Protein AF-A0A9E3E2S0-F1 (afdb_monomer)

Secondary structure (DSSP, 8-state):
----S-GGGT--TT-----EEEEEETTTTEEEEEHHHHHHHHHHHHHHHHHHHHHHHGGGSTTHHHHHHHHHHHHTS--

Foldseek 3Di:
DDDPPDCCVVDPPPDDDDWDFPDADPVVRDTDTGPVVVVVVVVVVVVVVVVVVVVVVVCVPPPPSVVVVVVVVVVVPPD

Solvent-accessible surface area (backbone atoms only — not comparable to full-atom values): 4970 Å² total; per-residue (Å²): 135,83,79,82,89,59,64,73,82,79,50,60,93,89,64,90,75,81,58,33,80,75,46,74,43,77,88,78,70,44,72,44,70,32,47,70,59,35,55,52,48,53,53,51,50,50,52,51,48,52,52,48,50,53,46,54,68,46,51,78,40,71,71,61,51,60,54,52,49,56,50,51,63,60,61,69,71,74,124

Radius of gyration: 20.75 Å; Cα contacts (8 Å, |Δi|>4): 35; chains: 1; bounding box: 52×48×31 Å

Structure (mmCIF, N/CA/C/O backbone):
data_AF-A0A9E3E2S0-F1
#
_entry.id   AF-A0A9E3E2S0-F1
#
loop_
_atom_site.group_PDB
_atom_site.id
_atom_site.type_symbol
_atom_site.label_atom_id
_atom_site.label_alt_id
_atom_site.label_comp_id
_atom_site.label_asym_id
_atom_site.label_entity_id
_atom_site.label_seq_id
_atom_site.pdbx_PDB_ins_code
_atom_site.Cartn_x
_atom_site.Cartn_y
_atom_site.Cartn_z
_atom_site.occupancy
_atom_site.B_iso_or_equiv
_atom_site.auth_seq_id
_atom_site.auth_comp_id
_atom_site.auth_asym_id
_atom_site.auth_atom_id
_atom_site.pdbx_PDB_model_num
ATOM 1 N N . ARG A 1 1 ? 1.629 6.908 -15.966 1.00 52.94 1 ARG A N 1
ATOM 2 C CA . ARG A 1 1 ? 1.229 6.171 -14.742 1.00 52.94 1 ARG A CA 1
ATOM 3 C C . ARG A 1 1 ? -0.090 5.510 -15.074 1.00 52.94 1 ARG A C 1
ATOM 5 O O . ARG A 1 1 ? -1.120 6.172 -14.997 1.00 52.94 1 ARG A O 1
ATOM 12 N N . ASP A 1 2 ? -0.007 4.280 -15.564 1.00 60.34 2 ASP A N 1
ATOM 13 C CA . ASP A 1 2 ? -1.132 3.591 -16.185 1.00 60.34 2 ASP A CA 1
ATOM 14 C C . ASP A 1 2 ? -2.250 3.328 -15.184 1.00 60.34 2 ASP A C 1
ATOM 16 O O . ASP A 1 2 ? -2.025 3.080 -13.992 1.00 60.34 2 ASP A O 1
ATOM 20 N N . ARG A 1 3 ? -3.477 3.484 -15.673 1.00 66.06 3 ARG A N 1
ATOM 21 C CA . ARG A 1 3 ? -4.682 3.145 -14.935 1.00 66.06 3 ARG A CA 1
ATOM 22 C C . ARG A 1 3 ? -4.832 1.635 -15.045 1.00 66.06 3 ARG A C 1
ATOM 24 O O . ARG A 1 3 ? -4.808 1.095 -16.143 1.00 66.06 3 ARG A O 1
ATOM 31 N N . VAL A 1 4 ? -4.933 0.956 -13.911 1.00 67.56 4 VAL A N 1
ATOM 32 C CA . VAL A 1 4 ? -5.223 -0.478 -13.913 1.00 67.56 4 VAL A CA 1
ATOM 33 C C . VAL A 1 4 ? -6.714 -0.613 -14.191 1.00 67.56 4 VAL A C 1
ATOM 35 O O . VAL A 1 4 ? -7.522 -0.296 -13.321 1.00 67.56 4 VAL A O 1
ATOM 38 N N . ASP A 1 5 ? -7.068 -1.016 -15.411 1.00 67.94 5 ASP A N 1
ATOM 39 C CA . ASP A 1 5 ? -8.468 -1.181 -15.820 1.00 67.94 5 ASP A CA 1
ATOM 40 C C . ASP A 1 5 ? -9.119 -2.423 -15.194 1.00 67.94 5 ASP A C 1
ATOM 42 O O . ASP A 1 5 ? -10.342 -2.483 -15.092 1.00 67.94 5 ASP A O 1
ATOM 46 N N . ASP A 1 6 ? -8.327 -3.399 -14.730 1.00 66.31 6 ASP A N 1
ATOM 47 C CA . ASP A 1 6 ? -8.866 -4.608 -14.107 1.00 66.31 6 ASP A CA 1
ATOM 48 C C . ASP A 1 6 ? -7.884 -5.261 -13.119 1.00 66.31 6 ASP A C 1
ATOM 50 O O . ASP A 1 6 ? -6.899 -5.893 -13.506 1.00 66.31 6 ASP A O 1
ATOM 54 N N . LEU A 1 7 ? -8.148 -5.114 -11.817 1.00 70.44 7 LEU A N 1
ATOM 55 C CA . LEU A 1 7 ? -7.301 -5.687 -10.763 1.00 70.44 7 LEU A CA 1
ATOM 56 C C . LEU A 1 7 ? -7.428 -7.215 -10.661 1.00 70.44 7 LEU A C 1
ATOM 58 O O . LEU A 1 7 ? -6.486 -7.867 -10.214 1.00 70.44 7 LEU A O 1
ATOM 62 N N . THR A 1 8 ? -8.547 -7.796 -11.105 1.00 72.31 8 THR A N 1
ATOM 63 C CA . THR A 1 8 ? -8.828 -9.240 -10.967 1.00 72.31 8 THR A CA 1
ATOM 64 C C . THR A 1 8 ? -7.914 -10.118 -11.824 1.00 72.31 8 THR A C 1
ATOM 66 O O . THR A 1 8 ? -7.733 -11.305 -11.555 1.00 72.31 8 THR A O 1
ATOM 69 N N . LYS A 1 9 ? -7.293 -9.529 -12.852 1.00 70.94 9 LYS A N 1
ATOM 70 C CA . LYS A 1 9 ? -6.317 -10.199 -13.722 1.00 70.94 9 LYS A CA 1
ATOM 71 C C . LYS A 1 9 ? -4.909 -10.215 -13.136 1.00 70.94 9 LYS A C 1
ATOM 73 O O . LYS A 1 9 ? -4.109 -11.060 -13.524 1.00 70.94 9 LYS A O 1
ATOM 78 N N . HIS A 1 10 ? -4.612 -9.289 -12.227 1.00 70.38 10 HIS A N 1
ATOM 79 C CA . HIS A 1 10 ? -3.285 -9.131 -11.635 1.00 70.38 10 HIS A CA 1
ATOM 80 C C . HIS A 1 10 ? -3.161 -9.772 -10.255 1.00 70.38 10 HIS A C 1
ATOM 82 O O . HIS A 1 10 ? -2.057 -10.140 -9.869 1.00 70.38 10 HIS A O 1
ATOM 88 N N . LEU A 1 11 ? -4.269 -9.904 -9.524 1.00 72.88 11 LEU A N 1
ATOM 89 C CA . LEU A 1 11 ? -4.298 -10.447 -8.170 1.00 72.88 11 LEU A CA 1
ATOM 90 C C . LEU A 1 11 ? -5.456 -11.434 -8.046 1.00 72.88 11 LEU A C 1
ATOM 92 O O . LEU A 1 11 ? -6.594 -11.093 -8.381 1.00 72.88 11 LEU A O 1
ATOM 96 N N . LYS A 1 12 ? -5.169 -12.649 -7.573 1.00 79.00 12 LYS A N 1
ATOM 97 C CA . LYS A 1 12 ? -6.189 -13.663 -7.292 1.00 79.00 12 LYS A CA 1
ATOM 98 C C . LYS A 1 12 ? -6.552 -13.652 -5.811 1.00 79.00 12 LYS A C 1
ATOM 100 O O . LYS A 1 12 ? -5.768 -13.262 -4.947 1.00 79.00 12 LYS A O 1
ATOM 105 N N . GLU A 1 13 ? -7.764 -14.104 -5.513 1.00 78.38 13 GLU A N 1
ATOM 106 C CA . GLU A 1 13 ? -8.185 -14.337 -4.134 1.00 78.38 13 GLU A CA 1
ATOM 107 C C . GLU A 1 13 ? -7.292 -15.414 -3.498 1.00 78.38 13 GLU A C 1
ATOM 109 O O . GLU A 1 13 ? -7.095 -16.484 -4.071 1.00 78.38 13 GLU A O 1
ATOM 114 N N . GLY A 1 14 ? -6.733 -15.114 -2.324 1.00 84.31 14 GLY A N 1
ATOM 115 C CA . GLY A 1 14 ? -5.782 -15.984 -1.624 1.00 84.31 14 GLY A CA 1
ATOM 116 C C . GLY A 1 14 ? -4.308 -15.615 -1.818 1.00 84.31 14 GLY A C 1
ATOM 117 O O . GLY A 1 14 ? -3.465 -16.131 -1.084 1.00 84.31 14 GLY A O 1
ATOM 118 N N . ASP A 1 15 ? -3.983 -14.692 -2.727 1.00 83.06 15 ASP A N 1
ATOM 119 C CA . ASP A 1 15 ? -2.605 -14.237 -2.904 1.00 83.06 15 ASP A CA 1
ATOM 120 C C . ASP A 1 15 ? -2.146 -13.372 -1.725 1.00 83.06 15 ASP A C 1
ATOM 122 O O . ASP A 1 15 ? -2.835 -12.456 -1.264 1.00 83.06 15 ASP A O 1
ATOM 126 N N . THR A 1 16 ? -0.932 -13.641 -1.243 1.00 81.88 16 THR A N 1
ATOM 127 C CA . THR A 1 16 ? -0.306 -12.807 -0.215 1.00 81.88 16 THR A CA 1
ATOM 128 C C . THR A 1 16 ? 0.362 -11.615 -0.883 1.00 81.88 16 THR A C 1
ATOM 130 O O . THR A 1 16 ? 1.370 -11.762 -1.571 1.00 81.88 16 THR A O 1
ATOM 133 N N . VAL A 1 17 ? -0.182 -10.421 -0.658 1.00 84.56 17 VAL A N 1
ATOM 134 C CA . VAL A 1 17 ? 0.391 -9.167 -1.157 1.00 84.56 17 VAL A CA 1
ATOM 135 C C . VAL A 1 17 ? 0.955 -8.335 -0.020 1.00 84.56 17 VAL A C 1
ATOM 137 O O . VAL A 1 17 ? 0.405 -8.290 1.081 1.00 84.56 17 VAL A O 1
ATOM 140 N N . GLN A 1 18 ? 2.049 -7.633 -0.295 1.00 84.06 18 GLN A N 1
ATOM 141 C CA . GLN A 1 18 ? 2.551 -6.620 0.620 1.00 84.06 18 GLN A CA 1
ATOM 142 C C . GLN A 1 18 ? 1.963 -5.260 0.242 1.00 84.06 18 GLN A C 1
ATOM 144 O O . GLN A 1 18 ? 2.046 -4.837 -0.909 1.00 84.06 18 GLN A O 1
ATOM 149 N N . ALA A 1 19 ? 1.397 -4.555 1.218 1.00 87.94 19 ALA A N 1
ATOM 150 C CA . ALA A 1 19 ? 0.808 -3.235 1.028 1.00 87.94 19 ALA A CA 1
ATOM 151 C C . ALA A 1 19 ? 1.161 -2.313 2.199 1.00 87.94 19 ALA A C 1
ATOM 153 O O . ALA A 1 19 ? 1.414 -2.772 3.312 1.00 87.94 19 ALA A O 1
ATOM 154 N N . MET A 1 20 ? 1.153 -1.005 1.949 1.00 86.94 20 MET A N 1
ATOM 155 C CA . MET A 1 20 ? 1.339 0.004 2.988 1.00 86.94 20 MET A CA 1
ATOM 156 C C . MET A 1 20 ? -0.015 0.422 3.571 1.00 86.94 20 MET A C 1
ATOM 158 O O . MET A 1 20 ? -1.001 0.565 2.842 1.00 86.94 20 MET A O 1
ATOM 162 N N . ILE A 1 21 ? -0.058 0.643 4.885 1.00 89.25 21 ILE A N 1
ATOM 163 C CA . ILE A 1 21 ? -1.237 1.173 5.574 1.00 89.25 21 ILE A CA 1
ATOM 164 C C . ILE A 1 21 ? -1.355 2.665 5.266 1.00 89.25 21 ILE A C 1
ATOM 166 O O . ILE A 1 21 ? -0.470 3.440 5.615 1.00 89.25 21 ILE A O 1
ATOM 170 N N . I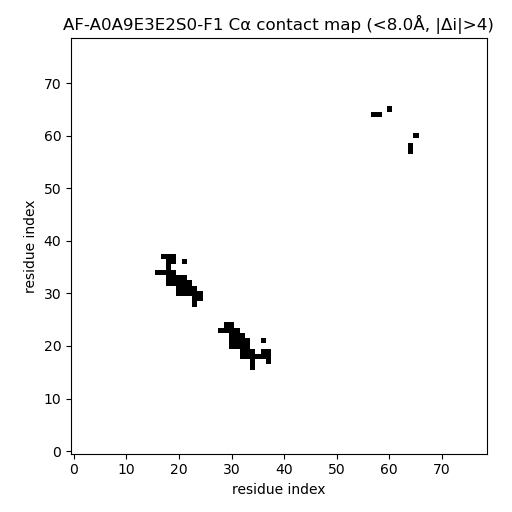LE A 1 22 ? -2.456 3.067 4.630 1.00 90.50 22 ILE A N 1
ATOM 171 C CA . ILE A 1 22 ? -2.751 4.478 4.355 1.00 90.50 22 ILE A CA 1
ATOM 172 C C . ILE A 1 22 ? -3.554 5.095 5.493 1.00 90.50 22 ILE A C 1
ATOM 174 O O . ILE A 1 22 ? -3.302 6.232 5.885 1.00 90.50 22 ILE A O 1
ATOM 178 N N . ASN A 1 23 ? -4.554 4.377 6.00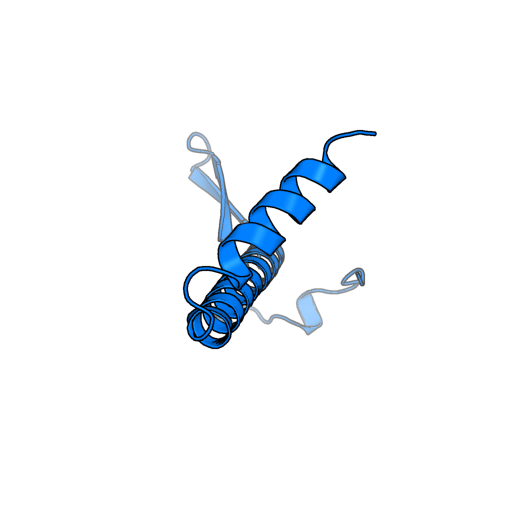1 1.00 89.50 23 ASN A N 1
ATOM 179 C CA . ASN A 1 23 ? -5.417 4.906 7.048 1.00 89.50 23 ASN A CA 1
ATOM 180 C C . ASN A 1 23 ? -5.999 3.785 7.909 1.00 89.50 23 ASN A C 1
ATOM 182 O O . ASN A 1 23 ? -6.233 2.679 7.423 1.00 89.50 23 ASN A O 1
ATOM 186 N N . VAL A 1 24 ? -6.270 4.098 9.173 1.00 90.31 24 VAL A N 1
ATOM 187 C CA . VAL A 1 24 ? -6.890 3.189 10.138 1.00 90.31 24 VAL A CA 1
ATOM 188 C C . VAL A 1 24 ? -8.098 3.886 10.746 1.00 90.31 24 VAL A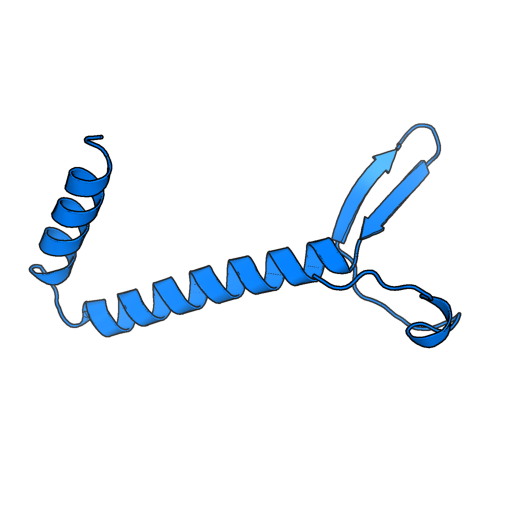 C 1
ATOM 190 O O . VAL A 1 24 ? -7.958 4.816 11.540 1.00 90.31 24 VAL A O 1
ATOM 193 N N . ASP A 1 25 ? -9.291 3.411 10.405 1.00 92.12 25 ASP A N 1
ATOM 194 C CA . ASP A 1 25 ? -10.523 3.865 11.033 1.00 92.12 25 ASP A CA 1
ATOM 195 C C . ASP A 1 25 ? -10.815 2.994 12.257 1.00 92.12 25 ASP A C 1
ATOM 197 O O . ASP A 1 25 ? -11.243 1.842 12.168 1.00 92.12 25 ASP A O 1
ATOM 201 N N . ARG A 1 26 ? -10.584 3.564 13.441 1.00 92.56 26 ARG A N 1
ATOM 202 C CA . ARG A 1 26 ? -10.778 2.868 14.718 1.00 92.56 26 ARG A CA 1
ATOM 203 C C . ARG A 1 26 ? -12.245 2.646 15.079 1.00 92.56 26 ARG A C 1
ATOM 205 O O . ARG A 1 26 ? -12.515 1.718 15.838 1.00 92.56 26 ARG A O 1
ATOM 212 N N . LYS A 1 27 ? -13.180 3.462 14.573 1.00 92.69 27 LYS A N 1
ATOM 213 C CA . LYS A 1 27 ? -14.613 3.295 14.874 1.00 92.69 27 LYS A CA 1
ATOM 214 C C . LYS A 1 27 ? -15.168 2.065 14.174 1.00 92.69 27 LYS A C 1
ATOM 216 O O . LYS A 1 27 ? -15.832 1.254 14.808 1.00 92.69 27 LYS A O 1
ATOM 221 N N . ASN A 1 28 ? -14.842 1.918 12.895 1.00 93.62 28 ASN A N 1
ATOM 222 C CA . ASN A 1 28 ? -15.300 0.795 12.081 1.00 93.62 28 ASN A CA 1
ATOM 223 C C . ASN A 1 28 ? -14.329 -0.394 12.099 1.00 93.62 28 ASN A C 1
ATOM 225 O O . ASN A 1 28 ? -14.637 -1.443 11.541 1.00 93.62 28 ASN A O 1
ATOM 229 N N . ARG A 1 29 ? -13.159 -0.236 12.738 1.00 91.31 29 ARG A N 1
ATOM 230 C CA . ARG A 1 29 ? -12.048 -1.203 12.731 1.00 91.31 29 ARG A CA 1
ATOM 231 C C . ARG A 1 29 ? -11.625 -1.598 11.310 1.00 91.31 29 ARG A C 1
ATOM 233 O O . ARG A 1 29 ? -11.198 -2.726 11.081 1.00 91.31 29 ARG A O 1
ATOM 240 N N . SER A 1 30 ? -11.740 -0.668 10.365 1.00 90.25 30 SER A N 1
ATOM 241 C CA . SER A 1 30 ? -11.342 -0.865 8.975 1.00 90.25 30 SER A CA 1
ATOM 242 C C . SER A 1 30 ? -9.968 -0.252 8.712 1.00 90.25 30 SER A C 1
ATOM 244 O O . SER A 1 30 ? -9.571 0.749 9.317 1.00 90.25 30 SER A O 1
ATOM 246 N N . ILE A 1 31 ? -9.211 -0.882 7.815 1.00 91.06 31 ILE A N 1
ATOM 247 C CA . ILE A 1 31 ? -7.858 -0.464 7.449 1.00 91.06 31 ILE A CA 1
ATOM 248 C C . ILE A 1 31 ? -7.826 -0.264 5.938 1.00 91.06 31 ILE A C 1
ATOM 250 O O . ILE A 1 31 ? -8.141 -1.177 5.179 1.00 91.06 31 ILE A O 1
ATOM 254 N N . ASN A 1 32 ? -7.420 0.926 5.508 1.00 89.50 32 ASN A N 1
ATOM 255 C CA . ASN A 1 32 ? -7.199 1.228 4.101 1.00 89.50 32 ASN A CA 1
ATOM 256 C C . ASN A 1 32 ? -5.740 0.930 3.753 1.00 89.50 32 ASN A C 1
ATOM 258 O O . ASN A 1 32 ? -4.823 1.504 4.347 1.00 89.50 32 ASN A O 1
ATOM 262 N N . LEU A 1 33 ? -5.535 0.049 2.776 1.00 89.25 33 LEU A N 1
ATOM 263 C CA . LEU A 1 33 ? -4.226 -0.416 2.322 1.00 89.25 33 LEU A CA 1
ATOM 264 C C . LEU A 1 33 ? -3.962 0.038 0.883 1.00 89.25 33 LEU A C 1
ATOM 266 O O . LEU A 1 33 ? -4.892 0.215 0.097 1.00 89.25 33 LEU A O 1
ATOM 270 N N . SER A 1 34 ? -2.691 0.202 0.519 1.00 85.88 34 SER A N 1
ATOM 271 C CA . SER A 1 34 ? -2.291 0.499 -0.858 1.00 85.88 34 SER A CA 1
ATOM 272 C C . SER A 1 34 ? -0.954 -0.132 -1.209 1.00 85.88 34 SER A C 1
ATOM 274 O O . SER A 1 34 ? 0.067 0.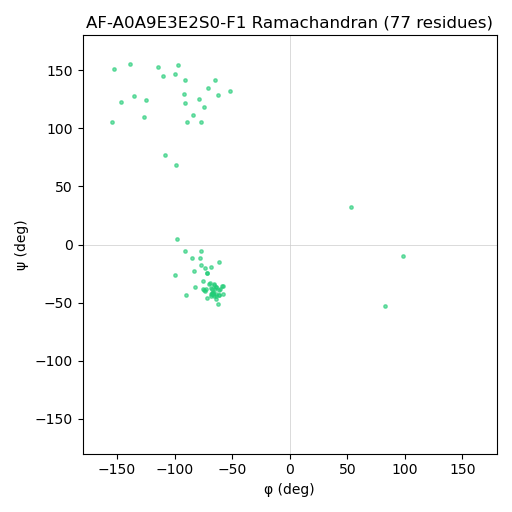145 -0.578 1.00 85.88 34 SER A O 1
ATOM 276 N N . VAL A 1 35 ? -0.962 -0.949 -2.261 1.00 85.56 35 VAL A N 1
ATOM 277 C CA . VAL A 1 35 ? 0.250 -1.522 -2.871 1.00 85.56 35 VAL A CA 1
ATOM 278 C C . VAL A 1 35 ? 1.056 -0.418 -3.557 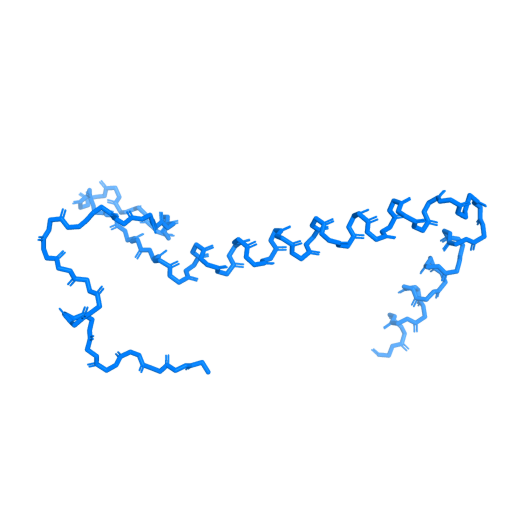1.00 85.56 35 VAL A C 1
ATOM 280 O O . VAL A 1 35 ? 2.242 -0.260 -3.323 1.00 85.56 35 VAL A O 1
ATOM 283 N N . LYS A 1 36 ? 0.376 0.481 -4.268 1.00 83.31 36 LYS A N 1
ATOM 284 C CA . LYS A 1 36 ? 1.001 1.605 -4.976 1.00 83.31 36 LYS A CA 1
ATOM 285 C C . LYS A 1 36 ? 1.788 2.551 -4.067 1.00 83.31 36 LYS A C 1
ATOM 287 O O . LYS A 1 36 ? 2.768 3.153 -4.491 1.00 83.31 36 LYS A O 1
ATOM 292 N N . ALA A 1 37 ? 1.301 2.763 -2.844 1.00 80.62 37 ALA A N 1
ATOM 293 C CA . ALA A 1 37 ? 1.999 3.593 -1.865 1.00 80.62 37 ALA A CA 1
ATOM 294 C C . ALA A 1 37 ? 3.274 2.908 -1.360 1.00 80.62 37 ALA A C 1
ATOM 296 O O . ALA A 1 37 ? 4.271 3.587 -1.133 1.00 80.62 37 ALA A O 1
ATOM 297 N N . LYS A 1 38 ? 3.249 1.574 -1.244 1.00 83.12 38 LYS A N 1
ATOM 298 C CA . LYS A 1 38 ? 4.430 0.775 -0.930 1.00 83.12 38 LYS A CA 1
ATOM 299 C C . LYS A 1 38 ? 5.487 0.926 -2.021 1.00 83.12 38 LYS A C 1
ATOM 301 O O . LYS A 1 38 ? 6.592 1.335 -1.695 1.00 83.12 38 LYS A O 1
ATOM 306 N N . ASP A 1 39 ? 5.114 0.728 -3.285 1.00 82.81 39 ASP A N 1
ATOM 307 C CA . ASP A 1 39 ? 6.042 0.838 -4.421 1.00 82.81 39 ASP A CA 1
ATOM 308 C C . ASP A 1 39 ? 6.698 2.226 -4.485 1.00 82.81 39 ASP A C 1
ATOM 310 O O . ASP A 1 39 ? 7.905 2.348 -4.658 1.00 82.81 39 ASP A O 1
ATOM 314 N N . LEU A 1 40 ? 5.916 3.290 -4.264 1.00 80.81 40 LEU A N 1
ATOM 315 C CA . LEU A 1 40 ? 6.434 4.662 -4.215 1.00 80.81 40 LEU A CA 1
ATOM 316 C C . LEU A 1 40 ? 7.384 4.905 -3.038 1.00 80.81 40 LEU A C 1
ATOM 318 O O . LEU A 1 40 ? 8.345 5.662 -3.171 1.00 80.81 40 LEU A O 1
ATOM 322 N N . SER A 1 41 ? 7.093 4.325 -1.872 1.00 78.00 41 SER A N 1
ATOM 323 C CA . SER A 1 41 ? 7.974 4.439 -0.709 1.00 78.00 41 SER A CA 1
ATOM 324 C C . SER A 1 41 ? 9.276 3.687 -0.944 1.00 78.00 41 SER A C 1
ATOM 326 O O . SER A 1 41 ? 10.337 4.239 -0.681 1.00 78.00 41 SER A O 1
ATOM 328 N N . GLU A 1 42 ? 9.201 2.469 -1.480 1.00 78.50 42 GLU A N 1
ATOM 329 C CA . GLU A 1 42 ? 10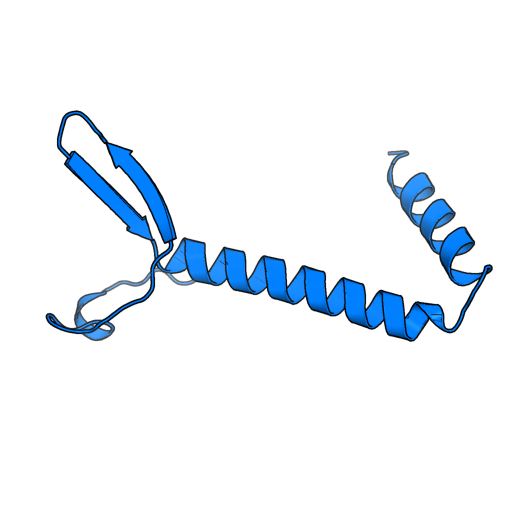.372 1.665 -1.830 1.00 78.50 42 GLU A CA 1
ATOM 330 C C . GLU A 1 42 ? 11.227 2.366 -2.887 1.00 78.50 42 GLU A C 1
ATOM 332 O O . GLU A 1 42 ? 12.439 2.461 -2.721 1.00 78.50 42 GLU A O 1
ATOM 337 N N . GLU A 1 43 ? 10.615 2.945 -3.922 1.00 74.38 43 GLU A N 1
ATOM 338 C CA . GLU A 1 43 ? 11.325 3.719 -4.943 1.00 74.38 43 GLU A CA 1
ATOM 339 C C . GLU A 1 43 ? 11.982 4.978 -4.353 1.00 74.38 43 GLU A C 1
ATOM 341 O O . GLU A 1 43 ? 13.136 5.287 -4.655 1.00 74.38 43 GLU A O 1
ATOM 346 N N . SER A 1 44 ? 11.280 5.691 -3.467 1.00 74.75 44 SER A N 1
ATOM 347 C CA . SER A 1 44 ? 11.813 6.864 -2.765 1.00 74.75 44 SER A CA 1
ATOM 348 C C . SER A 1 44 ? 12.986 6.506 -1.854 1.00 74.75 44 SER A C 1
ATOM 350 O O . SER A 1 44 ? 14.005 7.199 -1.850 1.00 74.75 44 SER A O 1
ATOM 352 N N . ASP A 1 45 ? 12.875 5.419 -1.096 1.00 75.31 45 ASP A N 1
ATOM 353 C CA . ASP A 1 45 ? 13.922 4.984 -0.180 1.00 75.31 45 ASP A CA 1
ATOM 354 C C . ASP A 1 45 ? 15.120 4.395 -0.931 1.00 75.31 45 ASP A C 1
ATOM 356 O O . ASP A 1 45 ? 16.258 4.731 -0.598 1.00 75.31 45 ASP A O 1
ATOM 360 N N . ALA A 1 46 ? 14.896 3.649 -2.015 1.00 71.81 46 ALA A N 1
ATOM 361 C CA . ALA A 1 46 ? 15.953 3.207 -2.922 1.00 71.81 46 ALA A CA 1
ATOM 362 C C . ALA A 1 46 ? 16.671 4.402 -3.569 1.00 71.81 46 ALA A C 1
ATOM 364 O O . ALA A 1 46 ? 17.898 4.456 -3.593 1.00 71.81 46 ALA A O 1
ATOM 365 N N . MET A 1 47 ? 15.937 5.426 -4.013 1.00 71.75 47 MET A N 1
ATOM 366 C CA . MET A 1 47 ? 16.526 6.668 -4.522 1.00 71.75 47 MET A CA 1
ATOM 367 C C . MET A 1 47 ? 17.358 7.405 -3.466 1.00 71.75 47 MET A C 1
ATOM 369 O O . MET A 1 47 ? 18.417 7.949 -3.788 1.00 71.75 47 MET A O 1
ATOM 373 N N . LYS A 1 48 ? 16.923 7.435 -2.200 1.00 71.88 48 LYS A N 1
ATOM 374 C CA . LYS A 1 48 ? 17.716 8.017 -1.104 1.00 71.88 48 LYS A CA 1
ATOM 375 C C . LYS A 1 48 ? 18.972 7.198 -0.820 1.00 71.88 48 LYS A C 1
ATOM 377 O O . LYS A 1 48 ? 20.031 7.791 -0.622 1.00 71.88 48 LYS A O 1
ATOM 382 N N . GLN A 1 49 ? 18.876 5.871 -0.819 1.00 68.12 49 GLN A N 1
ATOM 383 C CA . GLN A 1 49 ? 20.022 4.985 -0.618 1.00 68.12 49 GLN A CA 1
ATOM 384 C C . GLN A 1 49 ? 21.033 5.131 -1.751 1.00 68.12 49 GLN A C 1
ATOM 386 O O . GLN A 1 49 ? 22.190 5.403 -1.467 1.00 68.12 49 GLN A O 1
ATOM 391 N N . LEU A 1 50 ? 20.599 5.129 -3.013 1.00 64.25 50 LEU A N 1
ATOM 392 C CA . LEU A 1 50 ? 21.467 5.382 -4.167 1.00 64.25 50 LEU A CA 1
ATOM 393 C C . LEU A 1 50 ? 22.109 6.773 -4.122 1.00 64.25 50 LEU A C 1
ATOM 395 O O . LEU A 1 50 ? 23.280 6.930 -4.456 1.00 64.25 50 LEU A O 1
ATOM 399 N N . ARG A 1 51 ? 21.382 7.807 -3.677 1.00 63.41 51 ARG A N 1
ATOM 400 C CA . ARG A 1 51 ? 21.979 9.133 -3.438 1.00 63.41 51 ARG A CA 1
ATOM 401 C C . ARG A 1 51 ? 23.017 9.104 -2.323 1.00 63.41 51 ARG A C 1
ATOM 403 O O . ARG A 1 51 ? 24.013 9.809 -2.431 1.00 63.41 51 ARG A O 1
ATOM 410 N N . THR A 1 52 ? 22.794 8.312 -1.280 1.00 62.81 52 THR A N 1
ATOM 411 C CA . THR A 1 52 ? 23.716 8.172 -0.148 1.00 62.81 52 THR A CA 1
ATOM 412 C C . THR A 1 52 ? 24.946 7.353 -0.537 1.00 62.81 52 THR A C 1
ATOM 414 O O . THR A 1 52 ? 26.053 7.750 -0.203 1.00 62.81 52 THR A O 1
ATOM 417 N N . GLU A 1 53 ? 24.790 6.281 -1.313 1.00 60.31 53 GLU A N 1
ATOM 418 C CA . GLU A 1 53 ? 25.887 5.481 -1.865 1.00 60.31 53 GLU A CA 1
ATOM 419 C C . GLU A 1 53 ? 26.689 6.262 -2.906 1.00 60.31 53 GLU A C 1
ATOM 421 O O . GLU A 1 53 ? 27.912 6.272 -2.835 1.00 60.31 53 GLU A O 1
ATOM 426 N N . ASN A 1 54 ? 26.044 7.014 -3.804 1.00 58.09 54 ASN A N 1
ATOM 427 C CA . ASN A 1 54 ? 26.749 7.929 -4.706 1.00 58.09 54 ASN A CA 1
ATOM 428 C C . ASN A 1 54 ? 27.429 9.072 -3.941 1.00 58.09 54 ASN A C 1
ATOM 430 O O . ASN A 1 54 ? 28.510 9.511 -4.330 1.00 58.09 54 ASN A O 1
ATOM 434 N N . ALA A 1 55 ? 26.838 9.550 -2.841 1.00 57.16 55 ALA A N 1
ATOM 435 C CA . ALA A 1 55 ? 27.483 10.511 -1.954 1.00 57.16 55 ALA A CA 1
ATOM 436 C C . ALA A 1 55 ? 28.656 9.888 -1.184 1.00 57.16 55 ALA A C 1
ATOM 438 O O . ALA A 1 55 ? 29.633 10.589 -0.962 1.00 57.16 55 ALA A O 1
ATOM 439 N N . ALA A 1 56 ? 28.606 8.601 -0.830 1.00 54.38 56 ALA A N 1
ATOM 440 C CA . ALA A 1 56 ? 29.689 7.865 -0.177 1.00 54.38 56 ALA A CA 1
ATOM 441 C C . ALA A 1 56 ? 30.820 7.504 -1.158 1.00 54.38 56 ALA A C 1
ATOM 443 O O . ALA A 1 56 ? 31.992 7.659 -0.829 1.00 54.38 56 ALA A O 1
ATOM 444 N N . ALA A 1 57 ? 30.493 7.140 -2.400 1.00 54.94 57 ALA A N 1
ATOM 445 C CA . ALA A 1 57 ? 31.454 7.010 -3.493 1.00 54.94 57 ALA A CA 1
ATOM 446 C C . ALA A 1 57 ? 32.092 8.371 -3.835 1.00 54.94 57 ALA A C 1
ATOM 448 O O . ALA A 1 57 ? 33.292 8.461 -4.082 1.00 54.94 57 ALA A O 1
ATOM 449 N N . SER A 1 58 ? 31.316 9.459 -3.753 1.00 52.53 58 SER A N 1
ATOM 450 C CA . SER A 1 58 ? 31.816 10.836 -3.842 1.00 52.53 58 SER A CA 1
ATOM 451 C C . SER A 1 58 ? 32.475 11.339 -2.547 1.00 52.53 58 SER A C 1
ATOM 453 O O . SER A 1 58 ? 33.130 12.383 -2.583 1.00 52.53 58 SER A O 1
ATOM 455 N N . ALA A 1 59 ? 32.347 10.634 -1.418 1.00 51.56 59 ALA A N 1
ATOM 456 C CA . ALA A 1 59 ? 32.990 10.976 -0.146 1.00 51.56 59 ALA A CA 1
ATOM 457 C C . ALA A 1 59 ? 34.480 10.603 -0.135 1.00 51.56 59 ALA A C 1
ATOM 459 O O . ALA A 1 59 ? 35.200 11.006 0.775 1.00 51.56 59 ALA A O 1
ATOM 460 N N . GLY A 1 60 ? 34.973 9.939 -1.189 1.00 53.19 60 GLY A N 1
ATOM 461 C CA . GLY A 1 60 ? 36.398 9.926 -1.525 1.00 53.19 60 GLY A CA 1
ATOM 462 C C . GLY A 1 60 ? 36.965 11.321 -1.846 1.00 53.19 60 GLY A C 1
ATOM 463 O O . GLY A 1 60 ? 38.177 11.504 -1.813 1.00 53.19 60 GLY A O 1
ATOM 464 N N . ALA A 1 61 ? 36.115 12.326 -2.100 1.00 59.16 61 ALA A N 1
ATOM 465 C CA . ALA A 1 61 ? 36.502 13.733 -2.184 1.00 59.16 61 ALA A CA 1
ATOM 466 C C . ALA A 1 61 ? 36.202 14.446 -0.858 1.00 59.16 6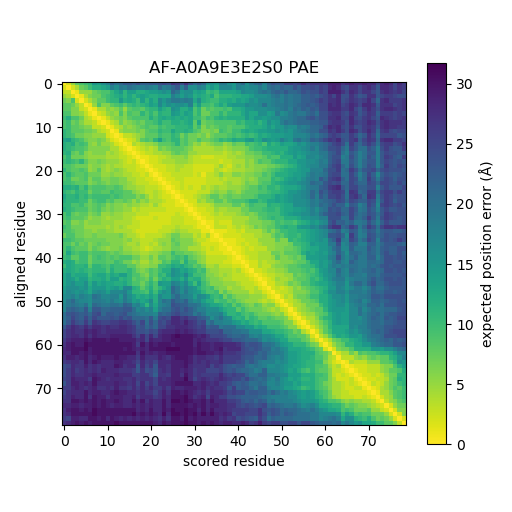1 ALA A C 1
ATOM 468 O O . ALA A 1 61 ? 35.315 15.303 -0.766 1.00 59.16 61 ALA A O 1
ATOM 469 N N . THR A 1 62 ? 36.941 14.085 0.189 1.00 60.56 62 THR A N 1
ATOM 470 C CA . THR A 1 62 ? 36.956 14.852 1.432 1.00 60.56 62 THR A CA 1
ATOM 471 C C . THR A 1 62 ? 37.259 16.325 1.112 1.00 60.56 62 THR A C 1
ATOM 473 O O . THR A 1 62 ? 38.151 16.667 0.335 1.00 60.56 62 THR A O 1
ATOM 476 N N . ASN A 1 63 ? 36.454 17.218 1.689 1.00 59.31 63 ASN A N 1
ATOM 477 C CA . ASN A 1 63 ? 36.597 18.680 1.700 1.00 59.31 63 ASN A CA 1
ATOM 478 C C . ASN A 1 63 ? 36.066 19.414 0.454 1.00 59.31 63 ASN A C 1
ATOM 480 O O . ASN A 1 63 ? 35.247 20.320 0.599 1.00 59.31 63 ASN A O 1
ATOM 484 N N . LEU A 1 64 ? 36.474 19.048 -0.766 1.00 64.50 64 LEU A N 1
ATOM 485 C CA . LEU A 1 64 ? 36.137 19.853 -1.956 1.00 64.50 64 LEU A CA 1
ATOM 486 C C . LEU A 1 64 ? 34.730 19.553 -2.507 1.00 64.50 64 LEU A C 1
ATOM 488 O O . LEU A 1 64 ? 34.007 20.473 -2.894 1.00 64.50 64 LEU A O 1
ATOM 492 N N . GLY A 1 65 ? 34.300 18.286 -2.463 1.00 72.75 65 GLY A N 1
ATOM 493 C CA . GLY A 1 65 ? 32.965 17.873 -2.918 1.00 72.75 65 GLY A CA 1
ATOM 494 C C . GLY A 1 65 ? 31.830 18.397 -2.030 1.00 72.75 65 GLY A C 1
ATOM 495 O O . GLY A 1 65 ? 30.789 18.826 -2.531 1.00 72.75 65 GLY A O 1
ATOM 496 N N . ALA A 1 66 ? 32.058 18.448 -0.713 1.00 71.00 66 ALA A N 1
ATOM 497 C CA . ALA A 1 66 ? 31.095 18.971 0.257 1.00 71.00 66 ALA A CA 1
ATOM 498 C C . ALA A 1 66 ? 30.860 20.485 0.091 1.00 71.00 66 ALA A C 1
ATOM 500 O O . ALA A 1 66 ? 29.716 20.942 0.127 1.00 71.00 66 ALA A O 1
ATOM 501 N N . LEU A 1 67 ? 31.925 21.259 -0.165 1.00 69.19 67 LEU A N 1
ATOM 502 C CA . LEU A 1 67 ? 31.833 22.705 -0.400 1.00 69.19 67 LEU A CA 1
ATOM 503 C C . LEU A 1 67 ? 31.107 23.040 -1.711 1.00 69.19 67 LEU A C 1
ATOM 505 O O . LEU A 1 67 ? 30.326 23.993 -1.755 1.00 69.19 67 LEU A O 1
ATOM 509 N N . LEU A 1 68 ? 31.323 22.251 -2.770 1.00 72.56 68 LEU A N 1
ATOM 510 C CA . LEU A 1 68 ? 30.647 22.461 -4.052 1.00 72.56 68 LEU A CA 1
ATOM 511 C C . LEU A 1 68 ? 29.138 22.205 -3.947 1.00 72.56 68 LEU A C 1
ATOM 513 O O . LEU A 1 68 ? 28.345 22.994 -4.459 1.00 72.56 68 LEU A O 1
ATOM 517 N N . ARG A 1 69 ? 28.736 21.137 -3.246 1.00 68.12 69 ARG A N 1
ATOM 518 C CA . ARG A 1 69 ? 27.321 20.805 -3.034 1.00 68.12 69 ARG A CA 1
ATOM 519 C C . ARG A 1 69 ? 26.610 21.848 -2.176 1.00 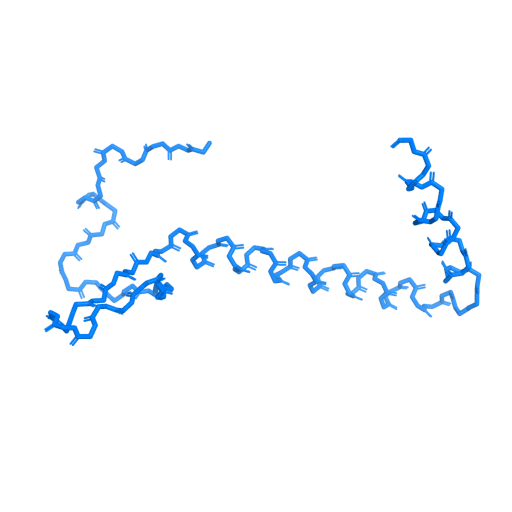68.12 69 ARG A C 1
ATOM 521 O O . ARG A 1 69 ? 25.565 22.333 -2.587 1.00 68.12 69 ARG A O 1
ATOM 528 N N . ALA A 1 70 ? 27.229 22.298 -1.083 1.00 68.94 70 ALA A N 1
ATOM 529 C CA . ALA A 1 70 ? 26.686 23.385 -0.266 1.00 68.94 70 ALA A CA 1
ATOM 530 C C . ALA A 1 70 ? 26.474 24.688 -1.066 1.00 68.94 70 ALA A C 1
ATOM 532 O O . ALA A 1 70 ? 25.501 25.408 -0.838 1.00 68.94 70 ALA A O 1
ATOM 533 N N . LYS A 1 71 ? 27.358 24.995 -2.029 1.00 69.50 71 LYS A N 1
ATOM 534 C CA . LYS A 1 71 ? 27.213 26.172 -2.899 1.00 69.50 71 LYS A CA 1
ATOM 535 C C . LYS A 1 71 ? 26.122 25.995 -3.960 1.00 69.50 71 LYS A C 1
ATOM 537 O O . LYS A 1 71 ? 25.394 26.946 -4.227 1.00 69.50 71 LYS A O 1
ATOM 542 N N . LEU A 1 72 ? 25.996 24.803 -4.545 1.00 74.44 72 LEU A N 1
ATOM 543 C CA . LEU A 1 72 ? 24.937 24.486 -5.509 1.00 74.44 72 LEU A CA 1
ATOM 544 C C . LEU A 1 72 ? 23.550 24.478 -4.852 1.00 74.44 72 LEU A C 1
ATOM 546 O O . LEU A 1 72 ? 22.621 25.059 -5.407 1.00 74.44 72 LEU A O 1
ATOM 550 N N . ASP A 1 73 ? 23.430 23.912 -3.650 1.00 70.50 73 ASP A N 1
ATOM 551 C CA . ASP A 1 73 ? 22.173 23.883 -2.894 1.00 70.50 73 ASP A CA 1
ATOM 552 C C . ASP A 1 73 ? 21.741 25.301 -2.462 1.00 70.50 73 ASP A C 1
ATOM 554 O O . ASP A 1 73 ? 20.556 25.622 -2.507 1.00 70.50 73 ASP A O 1
ATOM 558 N N . LYS A 1 74 ? 22.690 26.195 -2.135 1.00 65.44 74 LYS A N 1
ATOM 559 C CA . LYS A 1 74 ? 22.412 27.612 -1.822 1.00 65.44 74 LYS A CA 1
ATOM 560 C C . LYS A 1 74 ? 22.105 28.468 -3.062 1.00 65.44 74 LYS A C 1
ATOM 562 O O . LYS A 1 74 ? 21.336 29.417 -2.971 1.00 65.44 74 LYS A O 1
ATOM 567 N N . GLY A 1 75 ? 22.687 28.145 -4.219 1.00 59.72 75 GLY A N 1
ATOM 568 C CA . GLY A 1 75 ? 22.440 28.856 -5.482 1.00 59.72 75 GLY A CA 1
ATOM 569 C C . GLY A 1 75 ? 21.113 28.497 -6.162 1.00 59.72 75 GLY A C 1
ATOM 570 O O . GLY A 1 75 ? 20.651 29.243 -7.018 1.00 59.72 75 GLY A O 1
ATOM 571 N N . GLY A 1 76 ? 20.490 27.375 -5.784 1.00 55.97 76 GLY A N 1
ATOM 572 C CA . GLY A 1 76 ? 19.170 26.963 -6.275 1.00 55.97 76 GLY A CA 1
ATOM 573 C C . GL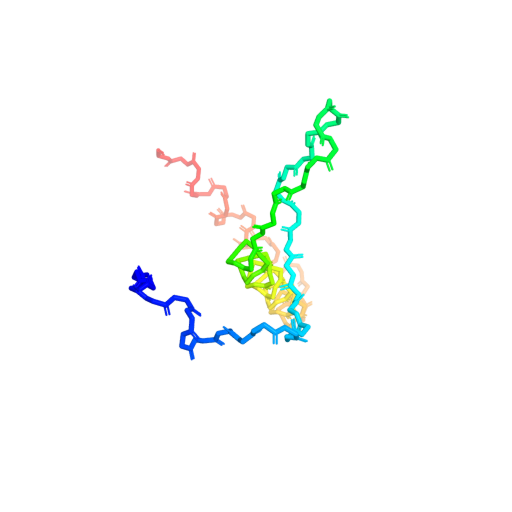Y A 1 76 ? 17.984 27.569 -5.515 1.00 55.97 76 GLY A C 1
ATOM 574 O O . GLY A 1 76 ? 16.859 27.460 -5.992 1.00 55.97 76 GLY A O 1
ATOM 575 N N . SER A 1 77 ? 18.216 28.199 -4.356 1.00 54.06 77 SER A N 1
ATOM 576 C CA . SER A 1 77 ? 17.174 28.812 -3.513 1.00 54.06 77 SER A CA 1
ATOM 577 C C . SER A 1 77 ? 17.001 30.327 -3.704 1.00 54.06 77 SER A C 1
ATOM 579 O O . SER A 1 77 ? 16.221 30.938 -2.981 1.00 54.06 77 SER A O 1
ATOM 581 N N . GLU A 1 78 ? 17.710 30.942 -4.654 1.00 52.53 78 GLU A N 1
ATOM 582 C CA . GLU A 1 78 ? 17.463 32.320 -5.106 1.00 52.53 78 GLU A CA 1
ATOM 583 C C . GLU A 1 78 ? 16.860 32.303 -6.517 1.00 52.53 78 GLU A C 1
ATOM 585 O O . GLU A 1 78 ? 17.542 32.546 -7.512 1.00 52.53 78 GLU A O 1
ATOM 590 N N . LYS A 1 79 ? 15.568 31.977 -6.594 1.00 43.06 79 LYS A N 1
ATOM 591 C CA . LYS A 1 79 ? 14.611 32.515 -7.568 1.00 43.06 79 LYS A CA 1
ATOM 592 C C . LYS A 1 79 ? 13.184 32.228 -7.124 1.00 43.06 79 LYS A C 1
ATOM 594 O O . LYS A 1 79 ? 12.930 31.086 -6.689 1.00 43.06 79 LYS A O 1
#

pLDDT: mean 72.92, std 12.6, range [43.06, 93.62]

Sequence (79 aa):
RDRVDDLTKHLKEGDTVQAMIINVDRKNRSINLSVKAKDLSEESDAMKQLRTENAAASAGATNLGALLRAKLDKGGSEK

Mean predicted aligned error: 15.0 Å